Protein AF-A0A351MM77-F1 (afdb_monomer)

Secondary structure (DSSP, 8-state):
------------------S-PPPP-EESS---HHHHHHHT--EESS----SSSSHHHHHHHIIIIIHHHHHTT-EE-S----TTTTHHHHHH-TTGGGSS-B-TTS-B---TT-TT-EETTEE-

Radius of gyration: 24.19 Å; Cα contacts (8 Å, |Δi|>4): 128; chains: 1; bounding box: 51×44×86 Å

Mean predicted aligned error: 13.29 Å

Structure (mmCIF, N/CA/C/O backbone):
data_AF-A0A351MM77-F1
#
_entry.id   AF-A0A351MM77-F1
#
loop_
_atom_site.group_PDB
_atom_site.id
_atom_site.type_symbol
_atom_site.label_atom_id
_atom_site.label_alt_id
_atom_site.label_comp_id
_atom_site.label_asym_id
_atom_site.label_entity_id
_atom_site.label_seq_id
_atom_site.pdbx_PDB_ins_code
_atom_site.Cartn_x
_atom_site.Cartn_y
_atom_site.Cartn_z
_atom_site.occupancy
_atom_site.B_iso_or_equiv
_atom_site.auth_seq_id
_atom_site.auth_comp_id
_atom_site.auth_asym_id
_atom_site.auth_atom_id
_atom_site.pdbx_PDB_model_num
ATOM 1 N N . MET A 1 1 ? -28.912 29.239 -60.712 1.00 42.72 1 MET A N 1
ATOM 2 C CA . MET A 1 1 ? -29.372 28.001 -60.049 1.00 42.72 1 MET A CA 1
ATOM 3 C C . MET A 1 1 ? -28.360 27.643 -58.973 1.00 42.72 1 MET A C 1
ATOM 5 O O . MET A 1 1 ? -27.326 27.073 -59.286 1.00 42.72 1 MET A O 1
ATOM 9 N N . LEU A 1 2 ? -28.609 28.094 -57.741 1.00 46.94 2 LEU A N 1
ATOM 10 C CA . LEU A 1 2 ? -27.903 27.635 -56.542 1.00 46.94 2 LEU A CA 1
ATOM 11 C C . LEU A 1 2 ? -28.575 26.344 -56.061 1.00 46.94 2 LEU A C 1
ATOM 13 O O . LEU A 1 2 ? -29.797 26.283 -56.113 1.00 46.94 2 LEU A O 1
ATOM 17 N N . LEU A 1 3 ? -27.806 25.386 -55.543 1.00 42.09 3 LEU A N 1
ATOM 18 C CA . LEU A 1 3 ? -28.022 24.844 -54.195 1.00 42.09 3 LEU A CA 1
ATOM 19 C C . LEU A 1 3 ? -26.837 23.936 -53.813 1.00 42.09 3 LEU A C 1
ATOM 21 O O . LEU A 1 3 ? -26.745 22.772 -54.193 1.00 42.09 3 LEU A O 1
ATOM 25 N N . THR A 1 4 ? -25.909 24.514 -53.059 1.00 49.12 4 THR A N 1
ATOM 26 C CA . THR A 1 4 ? -24.833 23.847 -52.326 1.00 49.12 4 THR A CA 1
ATOM 27 C C . THR A 1 4 ? -25.456 23.090 -51.151 1.00 49.12 4 THR A C 1
ATOM 29 O O . THR A 1 4 ? -26.007 23.714 -50.249 1.00 49.12 4 THR A O 1
ATOM 32 N N . SER A 1 5 ? -25.393 21.757 -51.141 1.00 49.31 5 SER A N 1
ATOM 33 C CA . SER A 1 5 ? -25.794 20.968 -49.967 1.00 49.31 5 SER A CA 1
ATOM 34 C C . SER A 1 5 ? -24.575 20.724 -49.084 1.00 49.31 5 SER A C 1
ATOM 36 O O . SER A 1 5 ? -23.787 19.811 -49.316 1.00 49.31 5 SER A O 1
ATOM 38 N N . LEU A 1 6 ? -24.406 21.595 -48.092 1.00 51.00 6 LEU A N 1
ATOM 39 C CA . LEU A 1 6 ? -23.480 21.422 -46.980 1.00 51.00 6 LEU A CA 1
ATOM 40 C C . LEU A 1 6 ? -24.094 20.397 -46.015 1.00 51.00 6 LEU A C 1
ATOM 42 O O . LEU A 1 6 ? -25.057 20.705 -45.316 1.00 51.00 6 LEU A O 1
ATOM 46 N N . VAL A 1 7 ? -23.563 19.174 -45.987 1.00 54.09 7 VAL A N 1
ATOM 47 C CA . VAL A 1 7 ? -23.938 18.187 -44.967 1.00 54.09 7 VAL A CA 1
ATOM 48 C C . VAL A 1 7 ? -23.209 18.555 -43.679 1.00 54.09 7 VAL A C 1
ATOM 50 O O . VAL A 1 7 ? -22.015 18.307 -43.524 1.00 54.09 7 VAL A O 1
ATOM 53 N N . LEU A 1 8 ? -23.937 19.195 -42.768 1.00 50.00 8 LEU A N 1
ATOM 54 C CA . LEU A 1 8 ? -23.492 19.459 -41.408 1.00 50.00 8 LEU A CA 1
ATOM 55 C C . LEU A 1 8 ? -23.503 18.125 -40.643 1.00 50.00 8 LEU A C 1
ATOM 57 O O . LEU A 1 8 ? -24.548 17.670 -40.181 1.00 50.00 8 LEU A O 1
ATOM 61 N N . ALA A 1 9 ? -22.350 17.466 -40.540 1.00 54.56 9 ALA A N 1
ATOM 62 C CA . ALA A 1 9 ? -22.178 16.339 -39.632 1.00 54.56 9 ALA A CA 1
ATOM 63 C C . ALA A 1 9 ? -22.159 16.881 -38.193 1.00 54.56 9 ALA A C 1
ATOM 65 O O . ALA A 1 9 ? -21.107 17.210 -37.650 1.00 54.56 9 ALA A O 1
ATOM 66 N N . LEU A 1 10 ? -23.341 17.024 -37.589 1.00 50.28 10 LEU A N 1
ATOM 67 C CA . LEU A 1 10 ? -23.468 17.161 -36.142 1.00 50.28 10 LEU A CA 1
ATOM 68 C C . LEU A 1 10 ? -22.941 15.868 -35.521 1.00 50.28 10 LEU A C 1
ATOM 70 O O . LEU A 1 10 ? -23.617 14.840 -35.527 1.00 50.28 10 LEU A O 1
ATOM 74 N N . GLY A 1 11 ? -21.706 15.917 -35.023 1.00 48.53 11 GLY A N 1
ATOM 75 C CA . GLY A 1 11 ? -21.180 14.883 -34.151 1.00 48.53 11 GLY A CA 1
ATOM 76 C C . GLY A 1 11 ? -22.128 14.732 -32.969 1.00 48.53 11 GLY A C 1
ATOM 77 O O . GLY A 1 11 ? -22.269 15.652 -32.165 1.00 48.53 11 GLY A O 1
ATOM 78 N N . LEU A 1 12 ? -22.801 13.585 -32.882 1.00 48.12 12 LEU A N 1
ATOM 79 C CA . LEU A 1 12 ? -23.432 13.146 -31.647 1.00 48.12 12 LEU A CA 1
ATOM 80 C C . LEU A 1 12 ? -22.307 13.005 -30.618 1.00 48.12 12 LEU A C 1
ATOM 82 O O . LEU A 1 12 ? -21.631 11.980 -30.549 1.00 48.12 12 LEU A O 1
ATOM 86 N N . GLN A 1 13 ? -22.071 14.055 -29.836 1.00 56.00 13 GLN A N 1
ATOM 87 C CA . GLN A 1 13 ? -21.335 13.920 -28.594 1.00 56.00 13 GLN A CA 1
ATOM 88 C C . GLN A 1 13 ? -22.233 13.066 -27.698 1.00 56.00 13 GLN A C 1
ATOM 90 O O . GLN A 1 13 ? -23.292 13.523 -27.262 1.00 56.00 13 GLN A O 1
ATOM 95 N N . ALA A 1 14 ? -21.870 11.798 -27.503 1.00 58.12 14 ALA A N 1
ATOM 96 C CA . ALA A 1 14 ? -22.538 10.957 -26.524 1.00 58.12 14 ALA A CA 1
ATOM 97 C C . ALA A 1 14 ? -22.519 11.708 -25.187 1.00 58.12 14 ALA A C 1
ATOM 99 O O . ALA A 1 14 ? -21.451 12.090 -24.704 1.00 58.12 14 ALA A O 1
ATOM 100 N N . ALA A 1 15 ? -23.702 11.988 -24.636 1.00 55.44 15 ALA A N 1
ATOM 101 C CA . ALA A 1 15 ? -23.810 12.580 -23.313 1.00 55.44 15 ALA A CA 1
ATOM 102 C C . ALA A 1 15 ? -23.045 11.687 -22.323 1.00 55.44 15 ALA A C 1
ATOM 104 O O . ALA A 1 15 ? -23.129 10.460 -22.458 1.00 55.44 15 ALA A O 1
ATOM 105 N N . PRO A 1 16 ? -22.307 12.253 -21.348 1.00 53.78 16 PRO A N 1
ATOM 106 C CA . PRO A 1 16 ? -21.724 11.448 -20.290 1.00 53.78 16 PRO A CA 1
ATOM 107 C C . PRO A 1 16 ? -22.879 10.707 -19.624 1.00 53.78 16 PRO A C 1
ATOM 109 O O . PRO A 1 16 ? -23.777 11.314 -19.039 1.00 53.78 16 PRO A O 1
ATOM 112 N N . THR A 1 17 ? -22.920 9.391 -19.809 1.00 51.31 17 THR A N 1
ATOM 113 C CA . THR A 1 17 ? -23.889 8.549 -19.126 1.00 51.31 17 THR A CA 1
ATOM 114 C C . THR A 1 17 ? -23.583 8.709 -17.651 1.00 51.31 17 THR A C 1
ATOM 116 O O . THR A 1 17 ? -22.532 8.253 -17.210 1.00 51.31 17 THR A O 1
ATOM 119 N N . GLY A 1 18 ? -24.462 9.388 -16.913 1.00 47.47 18 GLY A N 1
ATOM 120 C CA . GLY A 1 18 ? -24.405 9.538 -15.457 1.00 47.47 18 GLY A CA 1
ATOM 121 C C . GLY A 1 18 ? -24.625 8.211 -14.726 1.00 47.47 18 GLY A C 1
ATOM 122 O O . GLY A 1 18 ? -25.456 8.125 -13.830 1.00 47.47 18 GLY A O 1
ATOM 123 N N . GLY A 1 19 ? -23.936 7.157 -15.158 1.00 43.31 19 GLY A N 1
ATOM 124 C CA . GLY A 1 19 ? -23.680 5.984 -14.349 1.00 43.31 19 GLY A CA 1
ATOM 125 C C . GLY A 1 19 ? -22.589 6.338 -13.352 1.00 43.31 19 GLY A C 1
ATOM 126 O O . GLY A 1 19 ? -21.740 7.181 -13.633 1.00 43.31 19 GLY A O 1
ATOM 127 N N . LEU A 1 20 ? -22.638 5.714 -12.179 1.00 43.75 20 LEU A N 1
ATOM 128 C CA . LEU A 1 20 ? -21.544 5.761 -11.216 1.00 43.75 20 LEU A CA 1
ATOM 129 C C . LEU A 1 20 ? -20.223 5.547 -11.967 1.00 43.75 20 LEU A C 1
ATOM 131 O O . LEU A 1 20 ? -20.117 4.579 -12.731 1.00 43.75 20 LEU A O 1
ATOM 135 N N . ASP A 1 21 ? -19.247 6.440 -11.773 1.00 57.59 21 ASP A N 1
ATOM 136 C CA . ASP A 1 21 ? -17.883 6.157 -12.213 1.00 57.59 21 ASP A CA 1
ATOM 137 C C . ASP A 1 21 ? -17.518 4.785 -11.649 1.00 57.59 21 ASP A C 1
ATOM 139 O O . ASP A 1 21 ? -17.803 4.480 -10.483 1.00 57.59 21 ASP A O 1
ATOM 143 N N . ARG A 1 22 ? -16.978 3.912 -12.504 1.00 62.69 22 ARG A N 1
ATOM 144 C CA . ARG A 1 22 ?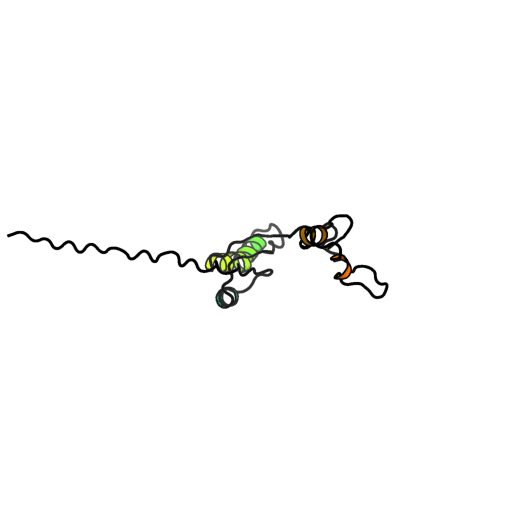 -16.549 2.585 -12.061 1.00 62.69 22 ARG A CA 1
ATOM 145 C C . ARG A 1 22 ? -15.653 2.784 -10.845 1.00 62.69 22 ARG A C 1
ATOM 147 O O . ARG A 1 22 ? -14.748 3.615 -10.901 1.00 62.69 22 ARG A O 1
ATOM 154 N N . SER A 1 23 ? -15.913 2.044 -9.765 1.00 72.44 23 SER A N 1
ATOM 155 C CA . SER A 1 23 ? -14.990 2.018 -8.633 1.00 72.44 23 SER A CA 1
ATOM 156 C C . SER A 1 23 ? -13.587 1.770 -9.173 1.00 72.44 23 SER A C 1
ATOM 158 O O . SER A 1 23 ? -13.398 0.884 -10.009 1.00 72.44 23 SER A O 1
ATOM 160 N N . GLU A 1 24 ? -12.629 2.585 -8.739 1.00 82.62 24 GLU A N 1
ATOM 161 C CA . GLU A 1 24 ? -11.239 2.418 -9.140 1.00 82.62 24 GLU A CA 1
ATOM 162 C C . GLU A 1 24 ? -10.797 0.989 -8.801 1.00 82.62 24 GLU A C 1
ATOM 164 O O . GLU A 1 24 ? -10.924 0.536 -7.661 1.00 82.62 24 GLU A O 1
ATOM 169 N N . VAL A 1 25 ? -10.293 0.265 -9.797 1.00 85.31 25 VAL A N 1
ATOM 170 C CA . VAL A 1 25 ? -9.757 -1.079 -9.598 1.00 85.31 25 VAL A CA 1
ATOM 171 C C . VAL A 1 25 ? -8.272 -0.929 -9.310 1.00 85.31 25 VAL A C 1
ATOM 173 O O . VAL A 1 25 ? -7.451 -0.701 -10.207 1.00 85.31 25 VAL A O 1
ATOM 176 N N . VAL A 1 26 ? -7.949 -1.009 -8.021 1.00 85.06 26 VAL A N 1
ATOM 177 C CA . VAL A 1 26 ? -6.612 -0.762 -7.489 1.00 85.06 26 VAL A CA 1
ATOM 178 C C . VAL A 1 26 ? -5.812 -2.059 -7.441 1.00 85.06 26 VAL A C 1
ATOM 180 O O . VAL A 1 26 ? -6.203 -3.024 -6.789 1.00 85.06 26 VAL A O 1
ATOM 183 N N . PHE A 1 27 ? -4.643 -2.060 -8.075 1.00 85.38 27 PHE A N 1
ATOM 184 C CA . PHE A 1 27 ? -3.666 -3.133 -7.936 1.00 85.38 27 PHE A CA 1
ATOM 185 C C . PHE A 1 27 ? -2.617 -2.759 -6.893 1.00 85.38 27 PHE A C 1
ATOM 187 O O . PHE A 1 27 ? -1.953 -1.720 -6.991 1.00 85.38 27 PHE A O 1
ATOM 194 N N . MET A 1 28 ? -2.433 -3.649 -5.917 1.00 80.31 28 MET A N 1
ATOM 195 C CA . MET A 1 28 ? -1.418 -3.510 -4.878 1.00 80.31 28 MET A CA 1
ATOM 196 C C . MET A 1 28 ? -0.033 -3.914 -5.390 1.00 80.31 28 MET A C 1
ATOM 198 O O . MET A 1 28 ? 0.870 -3.092 -5.328 1.00 80.31 28 MET A O 1
ATOM 202 N N . TYR A 1 29 ? 0.113 -5.054 -6.085 1.00 79.94 29 TYR A N 1
ATOM 203 C CA . TYR A 1 29 ? 1.372 -5.518 -6.721 1.00 79.94 29 TYR A CA 1
ATOM 204 C C . TYR A 1 29 ? 1.349 -5.532 -8.255 1.00 79.94 29 TYR A C 1
ATOM 206 O O . TYR A 1 29 ? 0.275 -5.513 -8.861 1.00 79.94 29 TYR A O 1
ATOM 214 N N . GLY A 1 30 ? 2.535 -5.444 -8.871 1.00 81.19 30 GLY A N 1
ATOM 215 C CA . GLY A 1 30 ? 2.657 -5.346 -10.321 1.00 81.19 30 GLY A CA 1
ATOM 216 C C . GLY A 1 30 ? 2.179 -6.633 -10.980 1.00 81.19 30 GLY A C 1
ATOM 217 O O . GLY A 1 30 ? 2.433 -7.720 -10.467 1.00 81.19 30 GLY A O 1
ATOM 218 N N . ALA A 1 31 ? 1.485 -6.503 -12.104 1.00 85.12 31 ALA A N 1
ATOM 219 C CA . ALA A 1 31 ? 1.013 -7.619 -12.908 1.00 85.12 31 ALA A CA 1
ATOM 220 C C . ALA A 1 31 ? 1.298 -7.369 -14.392 1.00 85.12 31 ALA A C 1
ATOM 222 O O . ALA A 1 31 ? 1.644 -6.254 -14.799 1.00 85.12 31 ALA A O 1
ATOM 223 N N . ASP A 1 32 ? 1.153 -8.417 -15.201 1.00 86.75 32 ASP A N 1
ATOM 224 C CA . ASP A 1 32 ? 1.227 -8.282 -16.648 1.00 86.75 32 ASP A CA 1
ATOM 225 C C . ASP A 1 32 ? 0.020 -7.521 -17.225 1.00 86.75 32 ASP A C 1
ATOM 227 O O . ASP A 1 32 ? -1.020 -7.305 -16.596 1.00 86.75 32 ASP A O 1
ATOM 231 N N . GLU A 1 33 ? 0.173 -7.097 -18.475 1.00 87.94 33 GLU A N 1
ATOM 232 C CA . GLU A 1 33 ? -0.817 -6.291 -19.182 1.00 87.94 33 GLU A CA 1
ATOM 233 C C . GLU A 1 33 ? -2.153 -7.029 -19.392 1.00 87.94 33 GLU A C 1
ATOM 235 O O . GLU A 1 33 ? -3.217 -6.409 -19.404 1.00 87.94 33 GLU A O 1
ATOM 240 N N . ALA A 1 34 ? -2.114 -8.355 -19.567 1.00 89.69 34 ALA A N 1
ATOM 241 C CA . ALA A 1 34 ? -3.314 -9.166 -19.752 1.00 89.69 34 ALA A CA 1
ATOM 242 C C . ALA A 1 34 ? -4.172 -9.168 -18.482 1.00 89.69 34 ALA A C 1
ATOM 244 O O . ALA A 1 34 ? -5.388 -8.987 -18.562 1.00 89.69 34 ALA A O 1
ATOM 245 N N . THR A 1 35 ? -3.523 -9.275 -17.325 1.00 89.50 35 THR A N 1
ATOM 246 C CA . THR A 1 35 ? -4.154 -9.197 -16.010 1.00 89.50 35 THR A CA 1
ATOM 247 C C . THR A 1 35 ? -4.767 -7.817 -15.778 1.00 89.50 35 THR A C 1
ATOM 249 O O . THR A 1 35 ? -5.932 -7.712 -15.403 1.00 89.50 35 THR A O 1
ATOM 252 N N . TYR A 1 36 ? -4.047 -6.727 -16.061 1.00 89.50 36 TYR A N 1
ATOM 253 C CA . TYR A 1 36 ? -4.629 -5.386 -15.909 1.00 89.50 36 TYR A CA 1
ATOM 254 C C . TYR A 1 36 ? -5.884 -5.188 -16.763 1.00 89.50 36 TYR A C 1
ATOM 256 O O . TYR A 1 36 ? -6.888 -4.664 -16.273 1.00 89.50 36 TYR A O 1
ATOM 264 N N . ARG A 1 37 ? -5.867 -5.669 -18.011 1.00 88.94 37 ARG A N 1
ATOM 265 C CA . ARG A 1 37 ? -7.030 -5.590 -18.901 1.00 88.94 37 ARG A CA 1
ATOM 266 C C . ARG A 1 37 ? -8.216 -6.408 -18.41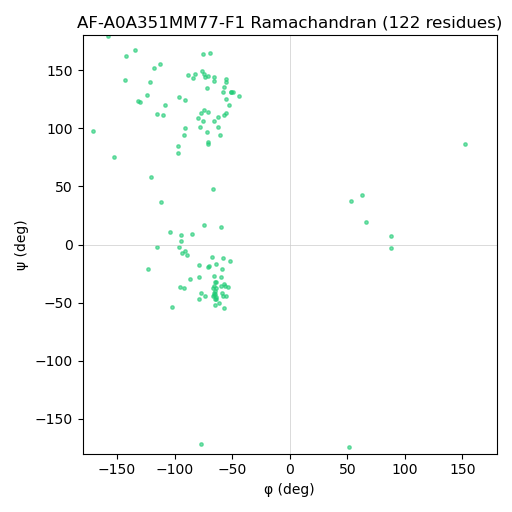0 1.00 88.94 37 ARG A C 1
ATOM 268 O O . ARG A 1 37 ? -9.337 -5.909 -18.474 1.00 88.94 37 ARG A O 1
ATOM 275 N N . SER A 1 38 ? -8.002 -7.633 -17.925 1.00 90.44 38 SER A N 1
ATOM 276 C CA . SER A 1 38 ? -9.108 -8.508 -17.510 1.00 90.44 38 SER A CA 1
ATOM 277 C C . SER A 1 38 ? -9.885 -7.951 -16.320 1.00 90.44 38 SER A C 1
ATOM 279 O O . SER A 1 38 ? -11.093 -8.153 -16.232 1.00 90.44 38 SER A O 1
ATOM 281 N N . TYR A 1 39 ? -9.201 -7.235 -15.427 1.00 87.50 39 TYR A N 1
ATOM 282 C CA . TYR A 1 39 ? -9.810 -6.625 -14.245 1.00 87.50 39 TYR A CA 1
ATOM 283 C C . TYR A 1 39 ? -10.244 -5.169 -14.459 1.00 87.50 39 TYR A C 1
ATOM 285 O O . TYR A 1 39 ? -10.889 -4.603 -13.582 1.00 87.50 39 TYR A O 1
ATOM 293 N N . GLY A 1 40 ? -9.916 -4.554 -15.601 1.00 88.75 40 GLY A N 1
ATOM 294 C CA . GLY A 1 40 ? -10.183 -3.132 -15.830 1.00 88.75 40 GLY A CA 1
ATOM 295 C C . GLY A 1 40 ? -9.423 -2.239 -14.847 1.00 88.75 40 GLY A C 1
ATOM 296 O O . GLY A 1 40 ? -10.002 -1.305 -14.297 1.00 88.75 40 GLY A O 1
ATOM 297 N N . ALA A 1 41 ? -8.151 -2.563 -14.596 1.00 89.00 41 ALA A N 1
ATOM 298 C CA . ALA A 1 41 ? -7.306 -1.853 -13.644 1.00 89.00 41 ALA A CA 1
ATOM 299 C C . ALA A 1 41 ? -7.209 -0.357 -1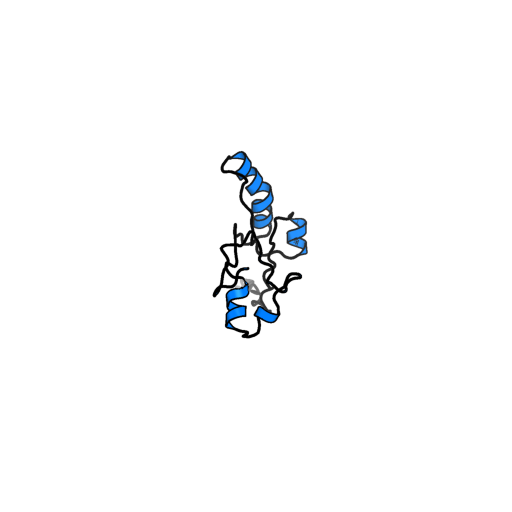3.982 1.00 89.00 41 ALA A C 1
ATOM 301 O O . ALA A 1 41 ? -6.992 0.015 -15.135 1.00 89.00 41 ALA A O 1
ATOM 302 N N . SER A 1 42 ? -7.321 0.498 -12.967 1.00 88.56 42 SER A N 1
ATOM 303 C CA . SER A 1 42 ? -7.295 1.959 -13.129 1.00 88.56 42 SER A CA 1
ATOM 304 C C . SER A 1 42 ? -6.199 2.634 -12.298 1.00 88.56 42 SER A C 1
ATOM 306 O O . SER A 1 42 ? -5.732 3.723 -12.648 1.00 88.56 42 SER A O 1
ATOM 308 N N . PHE A 1 43 ? -5.714 1.967 -11.243 1.00 85.88 43 PHE A N 1
ATOM 309 C CA . PHE A 1 43 ? -4.741 2.540 -10.316 1.00 85.88 43 PHE A CA 1
ATOM 310 C C . PHE A 1 43 ? -3.710 1.516 -9.816 1.00 85.88 43 PHE A C 1
ATOM 312 O O . PHE A 1 43 ? -4.043 0.376 -9.492 1.00 85.88 43 PHE A O 1
ATOM 319 N N . ARG A 1 44 ? -2.451 1.944 -9.676 1.00 83.38 44 ARG A N 1
ATOM 320 C CA . ARG A 1 44 ? -1.367 1.208 -9.008 1.00 83.38 44 ARG A CA 1
ATOM 321 C C . ARG A 1 44 ? -0.998 1.896 -7.687 1.00 83.38 44 ARG A C 1
ATOM 323 O O . ARG A 1 44 ? -0.464 3.002 -7.712 1.00 83.38 44 ARG A O 1
ATOM 330 N N . SER A 1 45 ? -1.294 1.253 -6.553 1.00 77.31 45 SER A N 1
ATOM 331 C CA . SER A 1 45 ? -1.212 1.861 -5.206 1.00 77.31 45 SER A CA 1
ATOM 332 C C . SER A 1 45 ? 0.109 1.596 -4.480 1.00 77.31 45 SER A C 1
ATOM 334 O O . SER A 1 45 ? 0.623 2.490 -3.810 1.00 77.31 45 SER A O 1
ATOM 336 N N . TRP A 1 46 ? 0.693 0.409 -4.639 1.00 75.25 46 TRP A N 1
ATOM 337 C CA . TRP A 1 46 ? 1.946 0.041 -3.979 1.00 75.25 46 TRP A CA 1
ATOM 338 C C . TRP A 1 46 ? 2.978 -0.298 -5.039 1.00 75.25 46 TRP A C 1
ATOM 340 O O . TRP A 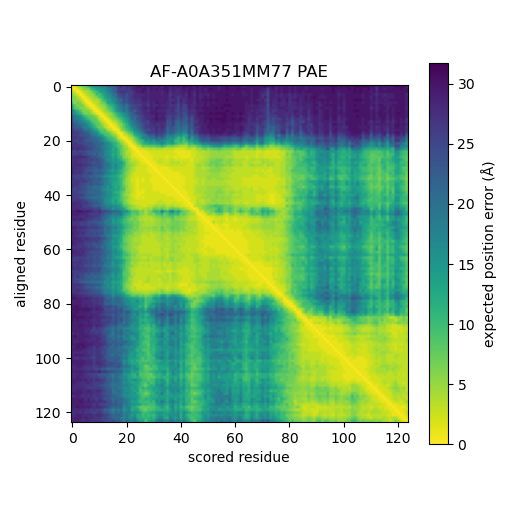1 46 ? 3.451 -1.423 -5.141 1.00 75.25 46 TRP A O 1
ATOM 350 N N . GLY A 1 47 ? 3.237 0.679 -5.913 1.00 65.81 47 GLY A N 1
ATOM 351 C CA . GLY A 1 47 ? 3.984 0.530 -7.160 1.00 65.81 47 GLY A CA 1
ATOM 352 C C . GLY A 1 47 ? 5.427 0.036 -7.043 1.00 65.81 47 GLY A C 1
ATOM 353 O O . GLY A 1 47 ? 6.153 0.169 -8.016 1.00 65.81 47 GLY A O 1
ATOM 354 N N . ASP A 1 48 ? 5.858 -0.522 -5.914 1.00 70.06 48 ASP A N 1
ATOM 355 C CA . ASP A 1 48 ? 7.236 -0.905 -5.642 1.00 70.06 48 ASP A CA 1
ATOM 356 C C . ASP A 1 48 ? 8.212 0.254 -5.921 1.00 70.06 48 ASP A C 1
ATOM 358 O O . ASP A 1 48 ? 7.846 1.404 -6.195 1.00 70.06 48 ASP A O 1
ATOM 362 N N . ARG A 1 49 ? 9.501 -0.041 -5.819 1.00 78.94 49 ARG A N 1
ATOM 363 C CA . ARG A 1 49 ? 10.573 0.841 -6.270 1.00 78.94 49 ARG A CA 1
ATOM 364 C C . ARG A 1 49 ? 11.678 -0.001 -6.875 1.00 78.94 49 ARG A C 1
ATOM 366 O O . ARG A 1 49 ? 11.786 -1.194 -6.589 1.00 78.94 49 ARG A O 1
ATOM 373 N N . ALA A 1 50 ? 12.542 0.633 -7.659 1.00 85.50 50 ALA A N 1
ATOM 374 C CA . ALA A 1 50 ? 13.780 -0.011 -8.063 1.00 85.50 50 ALA A CA 1
ATOM 375 C C . ALA A 1 50 ? 14.568 -0.469 -6.823 1.00 85.50 50 ALA A C 1
ATOM 377 O O . ALA A 1 50 ? 14.605 0.205 -5.786 1.00 85.50 50 ALA A O 1
ATOM 378 N N . ARG A 1 51 ? 15.210 -1.636 -6.942 1.00 85.12 51 ARG A N 1
ATOM 379 C CA . ARG A 1 51 ? 15.994 -2.250 -5.861 1.00 85.12 51 ARG A CA 1
ATOM 380 C C . ARG A 1 51 ? 17.100 -1.319 -5.353 1.00 85.12 51 ARG A C 1
ATOM 382 O O . ARG A 1 51 ? 17.424 -1.337 -4.168 1.00 85.12 51 ARG A O 1
ATOM 389 N N . ASN A 1 52 ? 17.676 -0.522 -6.247 1.00 88.62 52 ASN A N 1
ATOM 390 C CA . ASN A 1 52 ? 18.664 0.516 -5.970 1.00 88.62 52 ASN A CA 1
ATOM 391 C C . ASN A 1 52 ? 18.668 1.551 -7.110 1.00 88.62 52 ASN A C 1
ATOM 393 O O . ASN A 1 52 ? 17.951 1.389 -8.097 1.00 88.62 52 ASN A O 1
ATOM 397 N N . ASP A 1 53 ? 19.525 2.564 -6.985 1.00 92.56 53 ASP A N 1
ATOM 398 C CA . ASP A 1 53 ? 19.596 3.699 -7.915 1.00 92.56 53 ASP A CA 1
ATOM 399 C C . ASP A 1 53 ? 20.474 3.438 -9.151 1.00 92.56 53 ASP A C 1
ATOM 401 O O . ASP A 1 53 ? 20.770 4.354 -9.919 1.00 92.56 53 ASP A O 1
ATOM 405 N N . SER A 1 54 ? 20.928 2.198 -9.372 1.00 97.12 54 SER A N 1
ATOM 406 C CA . SER A 1 54 ? 21.672 1.880 -10.592 1.00 97.12 54 SER A CA 1
ATOM 407 C C . SER A 1 54 ? 20.772 2.015 -11.822 1.00 97.12 54 SER A C 1
ATOM 409 O O . SER A 1 54 ? 19.595 1.651 -11.802 1.00 97.12 54 SER A O 1
ATOM 411 N N . ALA A 1 55 ? 21.345 2.479 -12.934 1.00 96.25 55 ALA A N 1
ATOM 412 C CA . ALA A 1 55 ? 20.610 2.635 -14.189 1.00 96.25 55 ALA A CA 1
ATOM 413 C C . ALA A 1 55 ? 19.945 1.325 -14.654 1.00 96.25 55 ALA A C 1
ATOM 415 O O . ALA A 1 55 ? 18.832 1.353 -15.172 1.00 96.25 55 ALA A O 1
ATOM 416 N N . ALA A 1 56 ? 20.596 0.180 -14.422 1.00 96.25 56 ALA A N 1
ATOM 417 C CA . ALA A 1 56 ? 20.045 -1.131 -14.748 1.00 96.25 56 ALA A CA 1
ATOM 418 C C . ALA A 1 56 ? 18.792 -1.455 -13.916 1.00 96.25 56 ALA A C 1
ATOM 420 O O . ALA A 1 56 ? 17.773 -1.833 -14.486 1.00 96.25 56 ALA A O 1
ATOM 421 N N . ALA A 1 57 ? 18.835 -1.242 -12.596 1.00 91.50 57 ALA A N 1
ATOM 422 C CA . ALA A 1 57 ? 17.691 -1.499 -11.717 1.00 91.50 57 ALA A CA 1
ATOM 423 C C . ALA A 1 57 ? 16.507 -0.565 -12.015 1.00 91.50 57 ALA A C 1
ATOM 425 O O . ALA A 1 57 ? 15.351 -0.983 -11.951 1.00 91.50 57 ALA A O 1
ATOM 426 N N . LEU A 1 58 ? 16.786 0.692 -12.373 1.00 91.19 58 LEU A N 1
ATOM 427 C CA . LEU A 1 58 ? 15.764 1.651 -12.796 1.00 91.19 58 LEU A CA 1
ATOM 428 C C . LEU A 1 58 ? 15.119 1.247 -14.128 1.00 91.19 58 LEU A C 1
ATOM 430 O O . LEU A 1 58 ? 13.896 1.307 -14.254 1.00 91.19 58 LEU A O 1
ATOM 434 N N . ALA A 1 59 ? 15.921 0.819 -15.108 1.00 92.69 59 ALA A N 1
ATOM 435 C CA . ALA A 1 59 ? 15.426 0.373 -16.409 1.00 92.69 59 ALA A CA 1
ATOM 436 C C . ALA A 1 59 ? 14.583 -0.905 -16.291 1.00 92.69 59 ALA A C 1
ATOM 438 O O . ALA A 1 59 ? 13.507 -0.985 -16.882 1.00 92.69 59 ALA A O 1
ATOM 439 N N . GLU A 1 60 ? 15.037 -1.867 -15.487 1.00 90.38 60 GLU A N 1
ATOM 440 C CA . GLU A 1 60 ? 14.287 -3.081 -15.169 1.00 90.38 60 GLU A CA 1
ATOM 441 C C . GLU A 1 60 ? 12.929 -2.726 -14.550 1.00 90.38 60 GLU A C 1
ATOM 443 O O . GLU A 1 60 ? 11.890 -3.091 -15.100 1.00 90.38 60 GLU A O 1
ATOM 448 N N . PHE A 1 61 ? 12.926 -1.930 -13.473 1.00 88.25 61 PHE A N 1
ATOM 449 C CA . PHE A 1 61 ? 11.709 -1.467 -12.801 1.00 88.25 61 PHE A CA 1
ATOM 450 C C . PHE A 1 61 ? 10.734 -0.746 -13.738 1.00 88.25 61 PHE A C 1
ATOM 452 O O . PHE A 1 61 ? 9.528 -1.011 -13.726 1.00 88.25 61 PHE A O 1
ATOM 459 N N . ALA A 1 62 ? 11.244 0.143 -14.590 1.00 87.62 62 ALA A N 1
ATOM 460 C CA . ALA A 1 62 ? 10.421 0.835 -15.571 1.00 87.62 62 ALA A CA 1
ATOM 461 C C . ALA A 1 62 ? 9.810 -0.124 -16.607 1.00 87.62 62 ALA A C 1
ATOM 463 O O . ALA A 1 62 ? 8.658 0.059 -17.012 1.00 87.62 62 ALA A O 1
ATOM 464 N N . GLY A 1 63 ? 10.562 -1.145 -17.019 1.00 88.69 63 GLY A N 1
ATOM 465 C CA . GLY A 1 63 ? 10.120 -2.159 -17.969 1.00 88.69 63 GLY A CA 1
ATOM 466 C C . GLY A 1 63 ? 8.971 -3.007 -17.434 1.00 88.69 63 GLY A C 1
ATOM 467 O O . GLY A 1 63 ? 7.940 -3.114 -18.093 1.00 88.69 63 GLY A O 1
ATOM 468 N N . TRP A 1 64 ? 9.117 -3.579 -16.238 1.00 84.00 64 TRP A N 1
ATOM 469 C CA . TRP A 1 64 ? 8.114 -4.512 -15.717 1.00 84.00 64 TRP A CA 1
ATOM 470 C C . TRP A 1 64 ? 6.958 -3.835 -14.967 1.00 84.00 64 TRP A C 1
ATOM 472 O O . TRP A 1 64 ? 5.848 -4.357 -15.000 1.00 84.00 64 TRP A O 1
ATOM 482 N N . SER A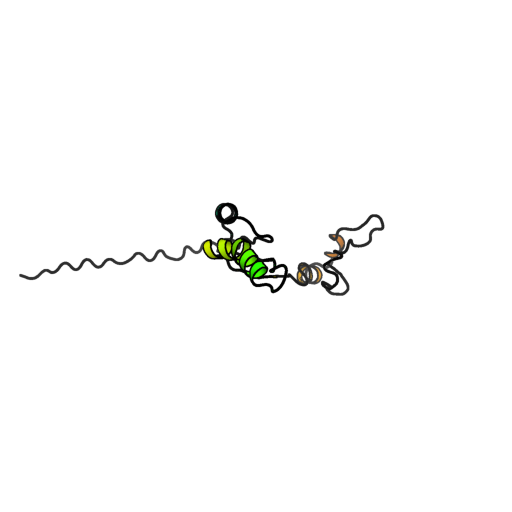 1 65 ? 7.171 -2.681 -14.320 1.00 81.81 65 SER A N 1
ATOM 483 C CA . SER A 1 65 ? 6.13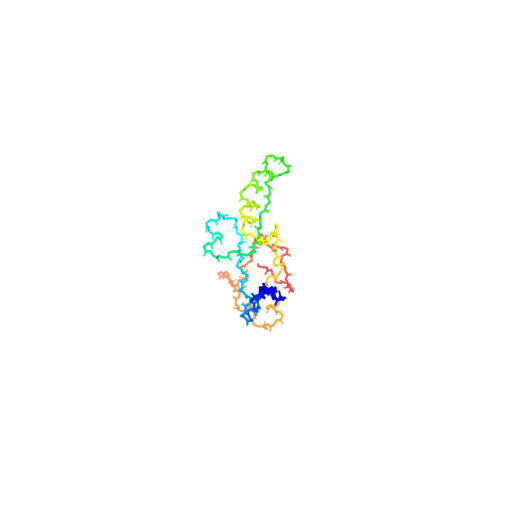4 -2.031 -13.496 1.00 81.81 65 SER A CA 1
ATOM 484 C C . SER A 1 65 ? 5.465 -0.846 -14.201 1.00 81.81 65 SER A C 1
ATOM 486 O O . SER A 1 65 ? 4.240 -0.800 -14.345 1.00 81.81 65 SER A O 1
ATOM 488 N N . LEU A 1 66 ? 6.256 0.121 -14.682 1.00 83.12 66 LEU A N 1
ATOM 489 C CA . LEU A 1 66 ? 5.719 1.382 -15.216 1.00 83.12 66 LEU A CA 1
ATOM 490 C C . LEU A 1 66 ? 5.144 1.234 -16.626 1.00 83.12 66 LEU A C 1
ATOM 492 O O . LEU A 1 66 ? 4.099 1.813 -16.923 1.00 83.12 66 LEU A O 1
ATOM 496 N N . THR A 1 67 ? 5.823 0.490 -17.498 1.00 87.12 67 THR A N 1
ATOM 497 C CA . THR A 1 67 ? 5.431 0.356 -18.908 1.00 87.12 67 THR A CA 1
ATOM 498 C C . THR A 1 67 ? 4.045 -0.281 -19.064 1.00 87.12 67 THR A C 1
ATOM 500 O O . THR A 1 67 ? 3.200 0.341 -19.714 1.00 87.12 67 THR A O 1
ATOM 503 N N . PRO A 1 68 ? 3.730 -1.428 -18.427 1.00 82.69 68 PRO A N 1
ATOM 504 C CA . PRO A 1 68 ? 2.410 -2.040 -18.560 1.00 82.69 68 PRO A CA 1
ATOM 505 C C . PRO A 1 68 ? 1.304 -1.181 -17.937 1.00 82.69 68 PRO A C 1
ATOM 507 O O . PRO A 1 68 ? 0.224 -1.059 -18.511 1.00 82.69 68 PRO A O 1
ATOM 510 N N . ALA A 1 69 ? 1.569 -0.522 -16.803 1.00 83.25 69 ALA A N 1
ATOM 511 C CA . ALA A 1 69 ? 0.593 0.364 -16.169 1.00 83.25 69 ALA A CA 1
ATOM 512 C C . ALA A 1 69 ? 0.249 1.571 -17.063 1.00 83.25 69 ALA A C 1
ATOM 514 O O . ALA A 1 69 ? -0.923 1.884 -17.276 1.00 83.25 69 ALA A O 1
ATOM 515 N N . ARG A 1 70 ? 1.264 2.215 -17.657 1.00 84.06 70 ARG A N 1
ATOM 516 C CA . ARG A 1 70 ? 1.071 3.337 -18.591 1.00 84.06 70 ARG A CA 1
ATOM 517 C C . ARG A 1 70 ? 0.353 2.917 -19.869 1.00 84.06 70 ARG A C 1
ATOM 519 O O . ARG A 1 70 ? -0.508 3.659 -20.331 1.00 84.06 70 ARG A O 1
ATOM 526 N N . ALA A 1 71 ? 0.672 1.741 -20.412 1.00 86.50 71 ALA A N 1
ATOM 527 C CA . ALA A 1 71 ? -0.003 1.202 -21.595 1.00 86.50 71 ALA A CA 1
ATOM 528 C C . ALA A 1 71 ? -1.517 1.016 -21.376 1.00 86.50 71 ALA A C 1
ATOM 530 O O . ALA A 1 71 ? -2.292 1.151 -22.318 1.00 86.50 71 ALA A O 1
ATOM 531 N N . ASN A 1 72 ? -1.943 0.787 -20.129 1.00 84.62 72 ASN A N 1
ATOM 532 C CA . ASN A 1 72 ? -3.350 0.657 -19.744 1.00 84.62 72 ASN A CA 1
ATOM 533 C C . ASN A 1 72 ? -3.982 1.965 -19.238 1.00 84.62 72 ASN A C 1
ATOM 535 O O . ASN A 1 72 ? -5.097 1.947 -18.727 1.00 84.62 72 ASN A O 1
ATOM 539 N N . GLY A 1 73 ? -3.290 3.106 -19.350 1.00 87.31 73 GLY A N 1
ATOM 540 C CA . GLY A 1 73 ? -3.810 4.397 -18.885 1.00 87.31 73 GLY A CA 1
ATOM 541 C C . GLY A 1 73 ? -3.985 4.487 -17.365 1.00 87.31 73 GLY A C 1
ATOM 542 O O . GLY A 1 73 ? -4.731 5.338 -16.885 1.00 87.31 73 GLY A O 1
ATOM 543 N N . MET A 1 74 ? -3.310 3.620 -16.604 1.00 88.25 74 MET A N 1
ATOM 544 C CA . MET A 1 74 ? -3.443 3.571 -15.152 1.00 88.25 74 MET A CA 1
ATOM 545 C C . MET A 1 74 ? -2.735 4.753 -14.490 1.00 88.25 74 MET A C 1
ATOM 547 O O . MET A 1 74 ? -1.635 5.157 -14.882 1.00 88.25 74 MET A O 1
ATOM 551 N N . ARG A 1 75 ? -3.329 5.255 -13.407 1.00 85.81 75 ARG A N 1
ATOM 552 C CA . ARG A 1 75 ? -2.652 6.163 -12.475 1.00 85.81 75 ARG A CA 1
ATOM 553 C C . ARG A 1 75 ? -1.657 5.372 -11.627 1.00 85.81 75 ARG A C 1
ATOM 555 O O . ARG A 1 75 ? -1.893 4.209 -11.302 1.00 85.81 75 ARG A O 1
ATOM 562 N N . TYR A 1 76 ? -0.541 5.998 -11.266 1.00 79.50 76 TYR A N 1
ATOM 563 C CA . TYR A 1 76 ? 0.564 5.314 -10.599 1.00 79.50 76 TYR A CA 1
ATOM 564 C C . TYR A 1 76 ? 1.054 6.083 -9.375 1.00 79.50 76 TYR A C 1
ATOM 566 O O . TYR A 1 76 ? 1.477 7.231 -9.496 1.00 79.50 76 TYR A O 1
ATOM 574 N N . ALA A 1 77 ? 1.055 5.424 -8.218 1.00 75.56 77 ALA A N 1
ATOM 575 C CA . ALA A 1 77 ? 1.696 5.891 -6.997 1.00 75.56 77 ALA A CA 1
ATOM 576 C C . ALA A 1 77 ? 2.694 4.833 -6.499 1.00 75.56 77 ALA A C 1
ATOM 578 O O . ALA A 1 77 ? 2.354 3.664 -6.312 1.00 75.56 77 ALA A O 1
ATOM 579 N N . THR A 1 78 ? 3.936 5.245 -6.239 1.00 62.75 78 THR A N 1
ATOM 580 C CA . THR A 1 78 ? 5.021 4.391 -5.705 1.00 62.75 78 THR A CA 1
ATOM 581 C C . THR A 1 78 ? 4.862 4.067 -4.213 1.00 62.75 78 THR A C 1
ATOM 583 O O . THR A 1 78 ? 5.816 3.665 -3.558 1.00 62.75 78 THR A O 1
ATOM 586 N N . GLY A 1 79 ? 3.671 4.256 -3.646 1.00 61.53 79 GLY A N 1
ATOM 587 C CA . GLY A 1 79 ? 3.423 4.118 -2.217 1.00 61.53 79 GLY A CA 1
ATOM 588 C C . GLY A 1 79 ? 2.268 4.997 -1.773 1.00 61.53 79 GLY A C 1
ATOM 589 O O . GLY A 1 79 ? 2.470 6.126 -1.341 1.00 61.53 79 GLY A O 1
ATOM 590 N N . LEU A 1 80 ? 1.054 4.474 -1.882 1.00 55.88 80 LEU A N 1
ATOM 591 C CA . LEU A 1 80 ? -0.122 5.011 -1.215 1.00 55.88 80 LEU A CA 1
ATOM 592 C C . LEU A 1 80 ? -0.307 4.193 0.063 1.00 55.88 80 LEU A C 1
ATOM 594 O O . LEU A 1 80 ? -1.076 3.238 0.107 1.00 55.88 80 LEU A O 1
ATOM 598 N N . ALA A 1 81 ? 0.493 4.516 1.078 1.00 56.06 81 ALA A N 1
ATOM 599 C CA . ALA A 1 81 ? 0.261 4.005 2.418 1.00 56.06 81 ALA A CA 1
ATOM 600 C C . ALA A 1 81 ? -0.941 4.763 2.986 1.00 56.06 81 ALA A C 1
ATOM 602 O O . ALA A 1 81 ? -0.882 5.981 3.169 1.00 56.06 81 ALA A O 1
ATOM 603 N N . PHE A 1 82 ? -2.037 4.059 3.258 1.00 57.59 82 PHE A N 1
ATOM 604 C CA . PHE A 1 82 ? -3.073 4.590 4.135 1.00 57.59 82 PHE A CA 1
ATOM 605 C C . PHE A 1 82 ? -2.480 4.568 5.535 1.00 57.59 82 PHE A C 1
ATOM 607 O O . PHE A 1 82 ? -2.562 3.561 6.235 1.00 57.59 82 PHE A O 1
ATOM 614 N N . ARG A 1 83 ? -1.787 5.660 5.883 1.00 54.16 83 ARG A N 1
ATOM 615 C CA . ARG A 1 83 ? -0.903 5.739 7.051 1.00 54.16 83 ARG A CA 1
ATOM 616 C C . ARG A 1 83 ? -1.611 5.428 8.376 1.00 54.16 83 ARG A C 1
ATOM 618 O O . ARG A 1 83 ? -0.954 5.145 9.363 1.00 54.16 83 ARG A O 1
ATOM 625 N N . THR A 1 84 ? -2.935 5.374 8.348 1.00 58.97 84 THR A N 1
ATOM 626 C CA . THR A 1 84 ? -3.812 4.768 9.342 1.00 58.97 84 THR A CA 1
ATOM 627 C C . THR A 1 84 ? -5.103 4.335 8.635 1.00 58.97 84 THR A C 1
ATOM 629 O O . THR A 1 84 ? -6.129 5.002 8.731 1.00 58.97 84 THR A O 1
ATOM 632 N N . ALA A 1 85 ? -5.077 3.234 7.870 1.00 62.22 85 ALA A N 1
ATOM 633 C CA . ALA A 1 85 ? -6.251 2.729 7.130 1.00 62.22 85 ALA A CA 1
ATOM 634 C C . ALA A 1 85 ? -7.527 2.559 7.993 1.00 62.22 85 ALA A C 1
ATOM 636 O O . ALA A 1 85 ? -8.623 2.427 7.459 1.00 62.22 85 ALA A O 1
ATOM 637 N N . PHE A 1 86 ? -7.376 2.590 9.320 1.00 67.94 86 PHE A N 1
ATOM 638 C CA . PHE A 1 86 ? -8.408 2.441 10.338 1.00 67.94 86 PHE A CA 1
ATOM 639 C C . PHE A 1 86 ? -8.650 3.692 11.212 1.00 67.94 86 PHE A C 1
ATOM 641 O O . PHE A 1 86 ? -9.524 3.635 12.073 1.00 67.94 86 PHE A O 1
ATOM 648 N N . ALA A 1 87 ? -7.922 4.810 11.051 1.00 71.75 87 ALA A N 1
ATOM 649 C CA . ALA A 1 87 ? -8.076 5.972 11.949 1.00 71.75 87 ALA A CA 1
ATOM 650 C C . ALA A 1 87 ? -9.512 6.510 11.971 1.00 71.75 87 ALA A C 1
ATOM 652 O O . ALA A 1 87 ? -10.078 6.736 13.038 1.00 71.75 87 ALA A O 1
ATOM 653 N N . GLU A 1 88 ? -10.125 6.637 10.794 1.00 71.62 88 GLU A N 1
ATOM 654 C CA . GLU A 1 88 ? -11.518 7.074 10.680 1.00 71.62 88 GLU A CA 1
ATOM 655 C C . GLU A 1 88 ? -12.497 6.053 11.278 1.00 71.62 88 GLU A C 1
ATOM 657 O O . GLU A 1 88 ? -13.549 6.438 11.779 1.00 71.62 88 GLU A O 1
ATOM 662 N N . MET A 1 89 ? -12.139 4.765 11.297 1.00 80.94 89 MET A N 1
ATOM 663 C CA . MET A 1 89 ? -12.977 3.717 11.885 1.00 80.94 89 MET A CA 1
ATOM 664 C C . MET A 1 89 ? -12.959 3.774 13.416 1.00 80.94 89 MET A C 1
ATOM 666 O O . MET A 1 89 ? -14.023 3.725 14.028 1.00 80.94 89 MET A O 1
ATOM 670 N N . ILE A 1 90 ? -11.778 3.958 14.024 1.00 86.50 90 ILE A N 1
ATOM 671 C CA . ILE A 1 90 ? -11.629 4.181 15.476 1.00 86.50 90 ILE A CA 1
ATOM 672 C C . ILE A 1 90 ? -12.397 5.433 15.925 1.00 86.50 90 ILE A C 1
ATOM 674 O O . ILE A 1 90 ? -12.929 5.473 17.033 1.00 86.50 90 ILE A O 1
ATOM 678 N N . ASP A 1 91 ? -12.440 6.473 15.092 1.00 87.19 91 ASP A N 1
ATOM 679 C CA . ASP A 1 91 ? -13.130 7.722 15.425 1.00 87.19 91 ASP A CA 1
ATOM 680 C C . ASP A 1 91 ? -14.654 7.635 15.251 1.00 87.19 91 ASP A C 1
ATOM 682 O O . ASP A 1 91 ? -15.384 8.347 15.944 1.00 87.19 91 ASP A O 1
ATOM 686 N N . TYR A 1 92 ? -15.135 6.780 14.345 1.00 88.94 92 TYR A N 1
ATOM 687 C CA . TYR A 1 92 ? -16.552 6.662 13.997 1.00 88.94 92 TYR A CA 1
ATOM 688 C C . TYR A 1 92 ? -17.311 5.615 14.825 1.00 88.94 92 TYR A C 1
ATOM 690 O O . TYR A 1 92 ? -18.471 5.844 15.173 1.00 88.94 92 TYR A O 1
ATOM 698 N N . ASP A 1 93 ? -16.681 4.481 1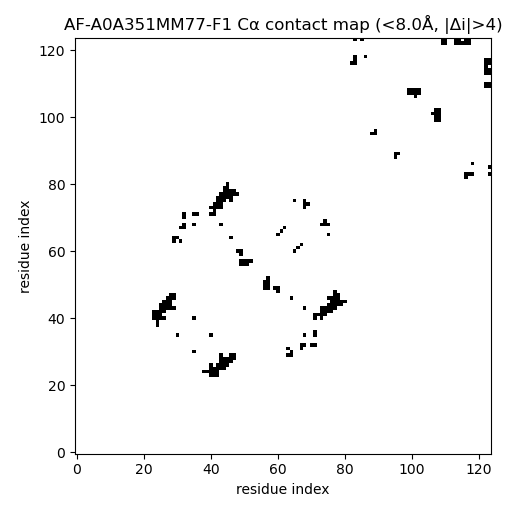5.147 1.00 88.56 93 ASP A N 1
ATOM 699 C CA . ASP A 1 93 ? -17.305 3.378 15.883 1.00 88.56 93 ASP A CA 1
ATOM 700 C C . ASP A 1 93 ? -16.633 3.176 17.254 1.00 88.56 93 ASP A C 1
ATOM 702 O O . ASP A 1 93 ? -15.483 2.729 17.318 1.00 88.56 93 ASP A O 1
ATOM 706 N N . PRO A 1 94 ? -17.336 3.446 18.374 1.00 89.12 94 PRO A N 1
ATOM 707 C CA . PRO A 1 94 ? -16.773 3.273 19.712 1.00 89.12 94 PRO A CA 1
ATOM 708 C C . PRO A 1 94 ? -16.419 1.817 20.047 1.00 89.12 94 PRO A C 1
ATOM 710 O O . PRO A 1 94 ? -15.656 1.594 20.984 1.00 89.12 94 PRO A O 1
ATOM 713 N N . ASN A 1 95 ? -16.943 0.839 19.302 1.00 90.69 95 ASN A N 1
ATOM 714 C CA . ASN A 1 95 ? -16.677 -0.585 19.507 1.00 90.69 95 ASN A CA 1
ATOM 715 C C . ASN A 1 95 ? -15.704 -1.158 18.466 1.00 90.69 95 ASN A C 1
ATOM 717 O O . ASN A 1 95 ? -15.525 -2.372 18.398 1.00 90.69 95 ASN A O 1
ATOM 721 N N . PHE A 1 96 ? -15.052 -0.322 17.650 1.00 87.81 96 PHE A N 1
ATOM 722 C CA . PHE A 1 96 ? -14.154 -0.802 16.595 1.00 87.81 96 PHE A CA 1
ATOM 723 C C . PHE A 1 96 ? -13.073 -1.764 17.124 1.00 87.81 96 PHE A C 1
ATOM 725 O O . PHE A 1 96 ? -12.748 -2.761 16.478 1.00 87.81 96 PHE A O 1
ATOM 732 N N . LEU A 1 97 ? -12.559 -1.517 18.333 1.00 87.56 97 LEU A N 1
ATOM 733 C CA . LEU A 1 97 ? -11.533 -2.350 18.974 1.00 87.56 97 LEU A CA 1
ATOM 734 C C . LEU A 1 97 ? -12.015 -3.756 19.375 1.00 87.56 97 LEU A C 1
ATOM 736 O O . LEU A 1 97 ? -11.192 -4.615 19.692 1.00 87.56 97 LEU A O 1
ATOM 740 N N . ASP A 1 98 ? -13.317 -4.027 19.329 1.00 90.94 98 ASP A N 1
ATOM 741 C CA . ASP A 1 98 ? -13.854 -5.377 19.517 1.00 90.94 98 ASP A CA 1
ATOM 742 C C . ASP A 1 98 ? -13.710 -6.227 18.246 1.00 90.94 98 ASP A C 1
ATOM 744 O O . ASP A 1 98 ? -13.763 -7.454 18.307 1.00 90.94 98 ASP A O 1
ATOM 748 N N . SER A 1 99 ? -13.493 -5.586 17.093 1.00 87.38 99 SER A N 1
ATOM 749 C CA . SER A 1 99 ? -13.335 -6.253 15.795 1.00 87.38 99 SER A CA 1
ATOM 750 C C . SER A 1 99 ? -11.890 -6.633 15.454 1.00 87.38 99 SER A C 1
ATOM 752 O O . SER A 1 99 ? -11.654 -7.341 14.472 1.00 87.38 99 SER A O 1
ATOM 754 N N . ILE A 1 100 ? -10.913 -6.178 16.247 1.00 87.75 100 ILE A N 1
ATOM 755 C CA . ILE A 1 100 ? -9.495 -6.441 15.982 1.00 87.75 100 ILE A CA 1
ATOM 756 C C . ILE A 1 100 ? -9.153 -7.906 16.249 1.00 87.75 100 ILE A C 1
ATOM 758 O O . ILE A 1 100 ? -9.669 -8.542 17.171 1.00 87.75 100 ILE A O 1
ATOM 762 N N . THR A 1 101 ? -8.236 -8.442 15.449 1.00 88.69 101 THR A N 1
ATOM 763 C CA . THR A 1 101 ? -7.723 -9.796 15.669 1.00 88.69 101 THR A CA 1
ATOM 764 C C . THR A 1 101 ? -6.826 -9.812 16.904 1.00 88.69 101 THR A C 1
ATOM 766 O O . THR A 1 101 ? -5.973 -8.939 17.068 1.00 88.69 101 THR A O 1
ATOM 769 N N . ARG A 1 102 ? -7.019 -10.814 17.764 1.00 92.38 102 ARG A N 1
ATOM 770 C CA . ARG A 1 102 ? -6.274 -10.998 19.012 1.00 92.38 102 ARG A CA 1
ATOM 771 C C . ARG A 1 102 ? -5.488 -12.301 18.991 1.00 92.38 102 ARG A C 1
ATOM 773 O O . ARG A 1 102 ? -5.876 -13.248 18.303 1.00 92.38 102 ARG A O 1
ATOM 780 N N . ASP A 1 103 ? -4.385 -12.333 19.722 1.00 93.81 103 ASP A N 1
ATOM 781 C CA . ASP A 1 103 ? -3.622 -13.552 19.959 1.00 93.81 103 ASP A CA 1
ATOM 782 C C . ASP A 1 103 ? -4.297 -14.455 21.013 1.00 93.81 103 ASP A C 1
ATOM 784 O O . ASP A 1 103 ? -5.445 -14.242 21.413 1.00 93.81 103 ASP A O 1
ATOM 788 N N . LEU A 1 104 ? -3.595 -15.512 21.434 1.00 96.12 104 LEU A N 1
ATOM 789 C CA . LEU A 1 104 ? -4.107 -16.472 22.417 1.00 96.12 104 LEU A CA 1
ATOM 790 C C . LEU A 1 104 ? -4.203 -15.898 23.838 1.00 96.12 104 LEU A C 1
ATOM 792 O O . LEU A 1 104 ? -4.952 -16.447 24.646 1.00 96.12 104 LEU A O 1
ATOM 796 N N . ASP A 1 105 ? -3.485 -14.814 24.125 1.00 95.56 105 ASP A N 1
ATOM 797 C CA . ASP A 1 105 ? -3.522 -14.104 25.404 1.00 95.56 105 ASP A CA 1
ATOM 798 C C . ASP A 1 105 ? -4.584 -12.987 25.398 1.00 95.56 105 ASP A C 1
ATOM 800 O O . ASP A 1 105 ? -4.890 -12.398 26.435 1.00 95.56 105 ASP A O 1
ATOM 804 N N . GLY A 1 106 ? -5.220 -12.748 24.245 1.00 92.25 106 GLY A N 1
ATOM 805 C CA . GLY A 1 106 ? -6.256 -11.738 24.059 1.00 92.25 106 GLY A CA 1
ATOM 806 C C . GLY A 1 106 ? -5.708 -10.362 23.683 1.00 92.25 106 GLY A C 1
ATOM 807 O O . GLY A 1 106 ? -6.491 -9.409 23.596 1.00 92.25 106 GLY A O 1
ATOM 808 N N . GLU A 1 107 ? -4.407 -10.246 23.424 1.00 90.81 107 GLU A N 1
ATOM 809 C CA . GLU A 1 107 ? -3.766 -8.995 23.033 1.00 90.81 107 GLU A CA 1
ATOM 810 C C . GLU A 1 107 ? -3.932 -8.741 21.527 1.00 90.81 107 GLU A C 1
ATOM 812 O O . GLU A 1 107 ? -3.980 -9.691 20.739 1.00 90.81 107 GLU A O 1
ATOM 817 N N . PRO A 1 108 ? -4.049 -7.477 21.082 1.00 88.81 108 PRO A N 1
ATOM 818 C CA . PRO A 1 108 ? -4.116 -7.154 19.661 1.00 88.81 108 PRO A CA 1
ATOM 819 C C . PRO A 1 108 ? -2.889 -7.668 18.902 1.00 88.81 108 PRO A C 1
ATOM 821 O O . PRO A 1 108 ? -1.749 -7.396 19.281 1.00 88.81 108 PRO A O 1
ATOM 824 N N . ILE A 1 109 ? -3.114 -8.354 17.780 1.00 88.31 109 ILE A N 1
ATOM 825 C CA . ILE A 1 109 ? -2.021 -8.713 16.874 1.00 88.31 109 ILE A CA 1
ATOM 826 C C . ILE A 1 109 ? -1.643 -7.474 16.067 1.00 88.31 109 ILE A C 1
ATOM 828 O O . ILE A 1 109 ? -2.422 -7.020 15.233 1.00 88.31 109 ILE A O 1
ATOM 832 N N . LEU A 1 110 ? -0.437 -6.960 16.298 1.00 85.00 110 LEU A N 1
ATOM 833 C CA . LEU A 1 110 ? 0.107 -5.814 15.573 1.00 85.00 110 LEU A CA 1
ATOM 834 C C . LEU A 1 110 ? 0.842 -6.251 14.306 1.00 85.00 110 LEU A C 1
ATOM 836 O O . LEU A 1 110 ? 1.525 -7.280 14.290 1.00 85.00 110 LEU A O 1
ATOM 840 N N . VAL A 1 111 ? 0.772 -5.432 13.260 1.00 80.31 111 VAL A N 1
ATOM 841 C CA . VAL A 1 111 ? 1.528 -5.628 12.023 1.00 80.31 111 VAL A CA 1
ATOM 842 C C . VAL A 1 111 ? 2.974 -5.145 12.219 1.00 80.31 111 VAL A C 1
ATOM 844 O O . VAL A 1 111 ? 3.234 -3.939 12.253 1.00 80.31 111 VAL A O 1
ATOM 847 N N . PRO A 1 112 ? 3.976 -6.045 12.283 1.00 78.75 112 PRO A N 1
ATOM 848 C CA . PRO A 1 112 ? 5.314 -5.684 12.763 1.00 78.75 112 PRO A CA 1
ATOM 849 C C . PRO A 1 112 ? 6.101 -4.764 11.814 1.00 78.75 112 PRO A C 1
ATOM 851 O O . PRO A 1 112 ? 7.063 -4.122 12.231 1.00 78.75 112 PRO A O 1
ATOM 854 N N . TRP A 1 113 ? 5.718 -4.677 10.536 1.00 76.38 113 TRP A N 1
ATOM 855 C CA . TRP A 1 113 ? 6.351 -3.787 9.550 1.00 76.38 113 TRP A CA 1
ATOM 856 C C . TRP A 1 113 ? 5.631 -2.442 9.366 1.00 76.38 113 TRP A C 1
ATOM 858 O O . TRP A 1 113 ? 6.124 -1.609 8.608 1.00 76.38 113 TRP A O 1
ATOM 868 N N . LEU A 1 114 ? 4.506 -2.213 10.053 1.00 76.75 114 LEU A N 1
ATOM 869 C CA . LEU A 1 114 ? 3.770 -0.940 10.083 1.00 76.75 114 LEU A CA 1
ATOM 870 C C . LEU A 1 114 ? 3.855 -0.289 11.471 1.00 76.75 114 LEU A C 1
ATOM 872 O O . LEU A 1 114 ? 2.914 0.334 11.945 1.00 76.75 114 LEU A O 1
ATOM 876 N N . TRP A 1 115 ? 5.004 -0.428 12.128 1.00 73.00 115 TRP A N 1
ATOM 877 C CA . TRP A 1 115 ? 5.238 0.049 13.493 1.00 73.00 115 TRP A CA 1
ATOM 878 C C . TRP A 1 115 ? 5.036 1.564 13.681 1.00 73.00 115 TRP A C 1
ATOM 880 O O . TRP A 1 115 ? 4.843 2.003 14.808 1.00 73.00 115 TRP A O 1
ATOM 890 N N . ASP A 1 116 ? 5.090 2.370 12.611 1.00 75.75 116 ASP A N 1
ATOM 891 C CA . ASP A 1 116 ? 4.835 3.819 12.645 1.00 75.75 116 ASP A CA 1
ATOM 892 C C . ASP A 1 116 ? 3.380 4.203 12.310 1.00 75.75 116 ASP A C 1
ATOM 894 O O . ASP A 1 116 ? 3.058 5.391 12.235 1.00 75.75 116 ASP A O 1
ATOM 898 N N . HIS A 1 117 ? 2.507 3.220 12.083 1.00 77.00 117 HIS A N 1
ATOM 899 C CA . HIS A 1 117 ? 1.093 3.420 11.780 1.00 77.00 117 HIS A CA 1
ATOM 900 C C . HIS A 1 117 ? 0.286 3.270 13.072 1.00 77.00 117 HI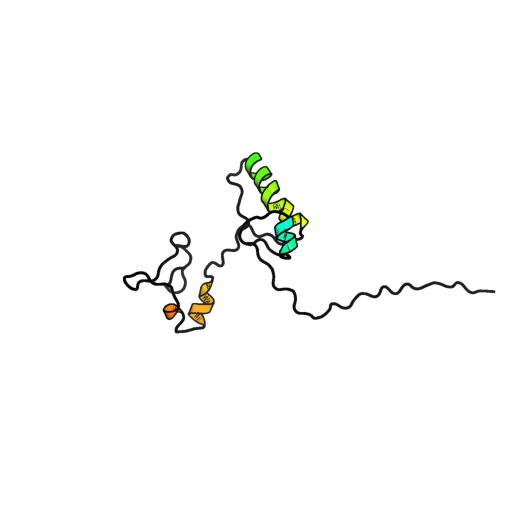S A C 1
ATOM 902 O O . HIS A 1 117 ? -0.216 2.195 13.388 1.00 77.00 117 HIS A O 1
ATOM 908 N N . GLU A 1 118 ? 0.187 4.358 13.833 1.00 81.44 118 GLU A N 1
ATOM 909 C CA . GLU A 1 118 ? -0.559 4.418 15.090 1.00 81.44 118 GLU A CA 1
ATOM 910 C C . GLU A 1 118 ? -1.644 5.501 15.022 1.00 81.44 118 GLU A C 1
ATOM 912 O O . GLU A 1 118 ? -1.410 6.604 14.521 1.00 81.44 118 GLU A O 1
ATOM 917 N N . HIS A 1 119 ? -2.827 5.211 15.567 1.00 85.88 119 HIS A N 1
ATOM 918 C CA . HIS A 1 119 ? -3.875 6.199 15.824 1.00 85.88 119 HIS A CA 1
ATOM 919 C C . HIS A 1 119 ? -4.375 6.061 17.262 1.00 85.88 119 HIS A C 1
ATOM 921 O O . HIS A 1 119 ? -4.841 4.996 17.658 1.00 85.88 119 HIS A O 1
ATOM 927 N N . LYS A 1 120 ? -4.295 7.141 18.052 1.00 86.56 120 LYS A N 1
ATOM 928 C CA . LYS A 1 120 ? -4.746 7.184 19.460 1.00 86.56 120 LYS A CA 1
ATOM 929 C C . LYS A 1 120 ? -4.162 6.074 20.362 1.00 86.56 120 LYS A C 1
ATOM 931 O O . LYS A 1 120 ? -4.869 5.576 21.232 1.00 86.56 120 LYS A O 1
ATOM 936 N N . GLY A 1 121 ? -2.898 5.683 20.195 1.00 84.94 121 GLY A N 1
ATOM 937 C CA . GLY A 1 121 ? -2.310 4.599 20.996 1.00 84.94 121 GLY A CA 1
ATOM 938 C C . GLY A 1 121 ? -2.509 3.199 20.415 1.00 84.94 121 GLY A C 1
ATOM 939 O O . GLY A 1 121 ? -2.005 2.238 20.990 1.00 84.94 121 GLY A O 1
ATOM 940 N N . HIS A 1 122 ? -3.233 3.061 19.298 1.00 83.75 122 HIS A N 1
ATOM 941 C CA . HIS A 1 122 ? -3.508 1.775 18.659 1.00 83.75 122 HIS A CA 1
ATOM 942 C C . HIS A 1 122 ? -2.725 1.642 17.352 1.00 83.75 122 HIS A C 1
ATOM 944 O O . HIS A 1 122 ? -2.891 2.455 16.440 1.00 83.75 122 HIS A O 1
ATOM 950 N N . GLY A 1 123 ? -1.864 0.625 17.285 1.00 78.88 123 GLY A N 1
ATOM 951 C CA . GLY A 1 123 ? -1.095 0.282 16.089 1.00 78.88 123 GLY A CA 1
ATOM 952 C C . GLY A 1 123 ? -1.937 -0.409 15.012 1.00 78.88 123 GLY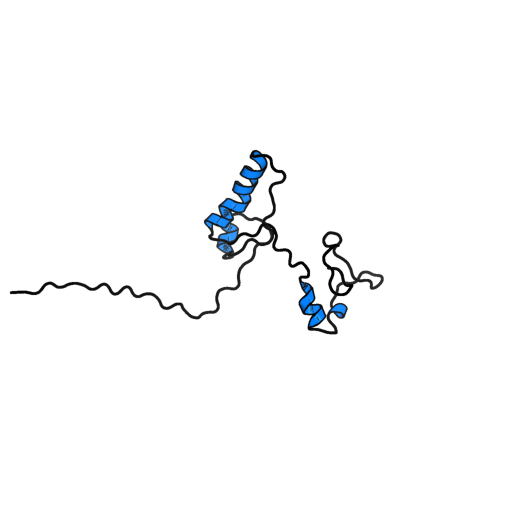 A C 1
ATOM 953 O O . GLY A 1 123 ? -3.045 -0.873 15.284 1.00 78.88 123 GLY A O 1
ATOM 954 N N . ALA A 1 124 ? -1.387 -0.447 13.798 1.00 71.62 124 ALA A N 1
ATOM 955 C CA . ALA A 1 124 ? -1.931 -1.165 12.646 1.00 71.62 124 ALA A CA 1
ATOM 956 C C . ALA A 1 124 ? -1.893 -2.689 12.780 1.00 71.62 124 ALA A C 1
ATOM 958 O O . ALA A 1 124 ? -0.951 -3.217 13.419 1.00 71.62 124 ALA A O 1
#

Nearest PDB structures (foldseek):
  7xhj-assembly1_B  TM=6.982E-01  e=3.792E+00  Deinococcus radiodurans R1 = ATCC 13939 = DSM 20539
  7c85-assembly1_A  TM=4.155E-01  e=8.994E-01  Altericroceibacterium indicum
  7c84-assembly1_A  TM=4.149E-01  e=1.972E+00  Altericroceibacterium indicum
  7c29-assembly1_A  TM=4.217E-01  e=4.926E+00  Croceicoccus marinus
  6zdl-assembly1_AAA  TM=4.502E-01  e=8.874E+00  Homo sapiens

Solvent-accessible surface area (backbone atoms only — not comparable to full-atom values): 7851 Å² total; per-residue (Å²): 139,87,82,86,83,80,81,78,80,75,75,80,74,75,71,81,72,89,59,79,77,75,77,79,31,69,37,54,66,82,61,58,55,68,58,39,60,77,68,58,42,40,32,32,36,42,54,56,73,48,92,47,91,49,72,67,38,43,51,50,39,40,58,62,44,49,46,42,39,52,76,60,70,31,48,81,34,71,61,65,71,63,64,53,83,52,45,70,47,58,74,72,36,95,62,46,79,75,73,55,63,54,49,96,88,65,48,76,63,66,45,83,90,41,77,86,22,59,49,97,91,42,68,66

Foldseek 3Di:
DDDDDDPPPPPPPPDPPPDPDPDAAEDADFDALVVCVVSVHAEYAQQADQPDDDPVSRVVSCVRRVVSCVVSNHYYDNHPPPLAPCQVVVVPDVCSVVVADADPVRHGDADPVSQSSDHPNDHD

Sequence (124 aa):
MLLTSLVLALGLQAAPTGGLDRSEVVFMYGADEATYRSYGASFRSWGDRARNDSAAALAEFAGWSLTPARANGMRYATGLAFRTAFAEMIDYDPNFLDSITRDLDGEPILVPWLWDHEHKGHGA

pLDDT: mean 77.17, std 15.16, range [42.09, 97.12]